Protein AF-A0A7C4N4G0-F1 (afdb_monomer)

Foldseek 3Di:
DFKDFQQVQFPLPCQLCVPDPQNQWDQDPVSGIDGDCRVSDPQPCRSQVPRPRNGMDGDDPVNVVVVVVVVVVVVVVVVVVVVPPD

Solvent-accessible surface area (backbone atoms only — not comparable to full-atom values): 5074 Å² total; per-residue (Å²): 106,52,76,50,63,44,68,89,48,43,84,41,82,54,57,43,39,77,62,35,95,57,63,25,43,43,66,50,98,82,42,33,63,44,80,76,35,71,88,54,58,80,69,78,50,55,41,34,79,60,34,92,60,66,21,40,51,68,43,44,59,66,56,56,49,50,52,53,51,49,56,50,53,54,50,50,54,55,53,56,59,64,72,69,75,122

pLDDT: mean 89.29, std 12.55, range [55.34, 98.5]

Structure (mmCIF, N/CA/C/O backbone):
data_AF-A0A7C4N4G0-F1
#
_entry.id   AF-A0A7C4N4G0-F1
#
loop_
_atom_site.group_PDB
_atom_site.id
_atom_site.type_symbol
_atom_site.label_atom_id
_atom_site.label_alt_id
_atom_site.label_comp_id
_atom_site.label_asym_id
_atom_site.label_entity_id
_atom_site.label_seq_id
_atom_site.pdbx_PDB_ins_code
_atom_site.Cartn_x
_atom_site.Cartn_y
_atom_site.Cartn_z
_atom_site.occupancy
_atom_site.B_iso_or_equiv
_atom_site.auth_seq_id
_atom_site.auth_comp_id
_atom_site.auth_asym_id
_atom_site.auth_atom_id
_atom_site.pdbx_PDB_model_num
ATOM 1 N N . MET A 1 1 ? -14.396 1.055 4.372 1.00 85.81 1 MET A N 1
ATOM 2 C CA . MET A 1 1 ? -12.927 0.812 4.300 1.00 85.81 1 MET A CA 1
ATOM 3 C C . MET A 1 1 ? -12.327 1.507 3.077 1.00 85.81 1 MET A C 1
ATOM 5 O O . MET A 1 1 ? -12.991 1.535 2.049 1.00 85.81 1 MET A O 1
ATOM 9 N N . SER A 1 2 ? -11.120 2.071 3.167 1.00 93.44 2 SER A N 1
ATOM 10 C CA . SER A 1 2 ? -10.374 2.603 2.008 1.00 93.44 2 SER A CA 1
ATOM 11 C C . SER A 1 2 ? -8.868 2.372 2.151 1.00 93.44 2 SER A C 1
ATOM 13 O O . SER A 1 2 ? -8.370 2.209 3.262 1.00 93.44 2 SER A O 1
ATOM 15 N N . ILE A 1 3 ? -8.159 2.327 1.024 1.00 96.88 3 ILE A N 1
ATOM 16 C CA . ILE A 1 3 ? -6.697 2.249 0.944 1.00 96.88 3 ILE A CA 1
ATOM 17 C C . ILE A 1 3 ? -6.221 3.233 -0.123 1.00 96.88 3 ILE A C 1
ATOM 19 O O . ILE A 1 3 ? -6.760 3.251 -1.229 1.00 96.88 3 ILE A O 1
ATOM 23 N N . GLU A 1 4 ? -5.229 4.051 0.212 1.00 97.69 4 GLU A N 1
ATOM 24 C CA . GLU A 1 4 ? -4.699 5.103 -0.656 1.00 97.69 4 GLU A CA 1
ATOM 25 C C . GLU A 1 4 ? -3.167 5.083 -0.639 1.00 97.69 4 GLU A C 1
ATOM 27 O O . GLU A 1 4 ? -2.552 4.774 0.382 1.00 97.69 4 GLU A O 1
ATOM 32 N N . VAL A 1 5 ? -2.546 5.404 -1.780 1.00 98.19 5 VAL A N 1
ATOM 33 C CA . VAL A 1 5 ? -1.085 5.492 -1.915 1.00 98.19 5 VAL A CA 1
ATOM 34 C C . VAL A 1 5 ? -0.687 6.911 -2.310 1.00 98.19 5 VAL A C 1
ATOM 36 O O . VAL A 1 5 ? -1.055 7.403 -3.378 1.00 98.19 5 VAL A O 1
ATOM 39 N N . ASN A 1 6 ? 0.134 7.554 -1.485 1.00 98.12 6 ASN A N 1
ATOM 40 C CA . ASN A 1 6 ? 0.783 8.814 -1.810 1.00 98.12 6 ASN A CA 1
ATOM 41 C C . ASN A 1 6 ? 1.995 8.557 -2.723 1.00 98.12 6 ASN A C 1
ATOM 43 O O . ASN A 1 6 ? 3.083 8.173 -2.278 1.00 98.12 6 ASN A O 1
ATOM 47 N N . ARG A 1 7 ? 1.821 8.807 -4.025 1.00 97.00 7 ARG A N 1
ATOM 48 C CA . ARG A 1 7 ? 2.869 8.576 -5.037 1.00 97.00 7 ARG A CA 1
ATOM 49 C C . ARG A 1 7 ? 4.111 9.458 -4.852 1.00 97.00 7 ARG A C 1
ATOM 51 O O . ARG A 1 7 ? 5.190 9.053 -5.275 1.00 97.00 7 ARG A O 1
ATOM 58 N N . GLY A 1 8 ? 3.991 10.621 -4.207 1.00 97.56 8 GLY A N 1
ATOM 59 C CA . GLY A 1 8 ? 5.133 11.495 -3.914 1.00 97.56 8 GLY A CA 1
ATOM 60 C C . GLY A 1 8 ? 6.086 10.901 -2.874 1.00 97.56 8 GLY A C 1
ATOM 61 O O . GLY A 1 8 ? 7.299 11.118 -2.936 1.00 97.56 8 GLY A O 1
ATOM 62 N N . PHE A 1 9 ? 5.551 10.119 -1.934 1.00 98.12 9 PHE A N 1
ATOM 63 C CA . PHE A 1 9 ? 6.341 9.490 -0.874 1.00 98.12 9 PHE A CA 1
ATOM 64 C C . PHE A 1 9 ? 6.809 8.090 -1.264 1.00 98.12 9 PHE A C 1
ATOM 66 O O . PHE A 1 9 ? 7.915 7.696 -0.906 1.00 98.12 9 PHE A O 1
ATOM 73 N N . CYS A 1 10 ? 6.029 7.366 -2.070 1.00 98.50 10 CYS A N 1
ATOM 74 C CA . CYS A 1 10 ? 6.379 6.024 -2.519 1.00 98.50 10 CYS A CA 1
ATOM 75 C C . CYS A 1 10 ? 7.737 5.997 -3.245 1.00 98.50 10 CYS A C 1
ATOM 77 O O . CYS A 1 10 ? 7.916 6.660 -4.268 1.00 98.50 10 CYS A O 1
ATOM 79 N N . LYS A 1 11 ? 8.689 5.193 -2.758 1.00 97.75 11 LYS A N 1
ATOM 80 C CA . LYS A 1 11 ? 10.000 4.984 -3.403 1.00 97.75 11 LYS A CA 1
ATOM 81 C C . LYS A 1 11 ? 10.085 3.733 -4.275 1.00 97.75 11 LYS A C 1
ATOM 83 O O . LYS A 1 11 ? 11.119 3.515 -4.884 1.00 97.75 11 LYS A O 1
ATOM 88 N N . GLY A 1 12 ? 9.009 2.949 -4.362 1.00 97.94 12 GLY A N 1
ATOM 89 C CA . GLY A 1 12 ? 8.944 1.779 -5.244 1.00 97.94 12 GLY A CA 1
ATOM 90 C C . GLY A 1 12 ? 9.566 0.497 -4.698 1.00 97.94 12 GLY A C 1
ATOM 91 O O . GLY A 1 12 ? 9.808 -0.442 -5.440 1.00 97.94 12 GLY A O 1
ATOM 92 N N . CYS A 1 13 ? 9.785 0.404 -3.384 1.00 97.88 13 CYS A N 1
ATOM 93 C CA . CYS A 1 13 ? 10.457 -0.744 -2.764 1.00 97.88 13 CYS A CA 1
ATOM 94 C C . CYS A 1 13 ? 9.704 -2.089 -2.854 1.00 97.88 13 CYS A C 1
ATOM 96 O O . CYS A 1 13 ? 10.248 -3.113 -2.454 1.00 97.88 13 CYS A O 1
ATOM 98 N N . GLY A 1 14 ? 8.439 -2.108 -3.290 1.00 97.81 14 GLY A N 1
ATOM 99 C CA . GLY A 1 14 ? 7.656 -3.338 -3.484 1.00 97.81 14 GLY A CA 1
ATOM 100 C C . GLY A 1 14 ? 7.249 -4.104 -2.213 1.00 97.81 14 GLY A C 1
ATOM 101 O O . GLY A 1 14 ? 6.477 -5.055 -2.304 1.00 97.81 14 GLY A O 1
ATOM 102 N N . ILE A 1 15 ? 7.679 -3.686 -1.016 1.00 98.38 15 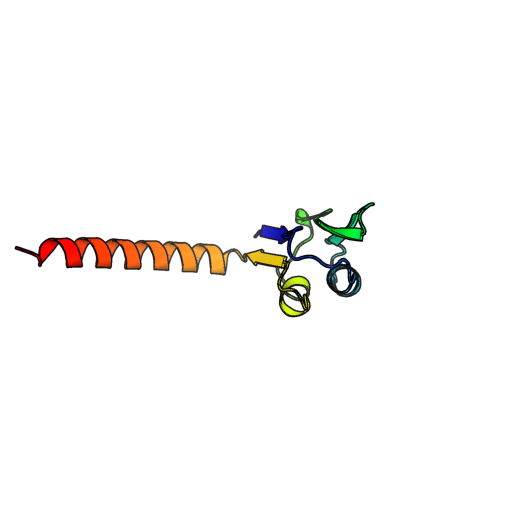ILE A N 1
ATOM 103 C CA . ILE A 1 15 ? 7.374 -4.375 0.258 1.00 98.38 15 ILE A CA 1
ATOM 104 C C . ILE A 1 15 ? 5.861 -4.533 0.463 1.00 98.38 15 ILE A C 1
ATOM 106 O O . ILE A 1 15 ? 5.381 -5.597 0.850 1.00 98.38 15 ILE A O 1
ATOM 110 N N . CYS A 1 16 ? 5.095 -3.481 0.175 1.00 98.38 16 CYS A N 1
ATOM 111 C CA . CYS A 1 16 ? 3.644 -3.496 0.330 1.00 98.38 16 CYS A CA 1
ATOM 112 C C . CYS A 1 16 ? 2.947 -4.517 -0.589 1.00 98.38 16 CYS A C 1
ATOM 114 O O . CYS A 1 16 ? 1.962 -5.121 -0.170 1.00 98.38 16 CYS A O 1
ATOM 116 N N . VAL A 1 17 ? 3.487 -4.753 -1.789 1.00 98.38 17 VAL A N 1
ATOM 117 C CA . VAL A 1 17 ? 3.007 -5.764 -2.743 1.00 98.38 17 VAL A CA 1
ATOM 118 C C . VAL A 1 17 ? 3.328 -7.162 -2.216 1.00 98.38 17 VAL A C 1
ATOM 120 O O . VAL A 1 17 ? 2.433 -7.993 -2.092 1.00 98.38 17 VAL A O 1
ATOM 123 N N . ALA A 1 18 ? 4.580 -7.395 -1.809 1.00 98.25 18 ALA A N 1
ATOM 124 C CA . ALA A 1 18 ? 5.051 -8.698 -1.338 1.00 98.25 18 ALA A CA 1
ATOM 125 C C . ALA A 1 18 ? 4.310 -9.208 -0.089 1.00 98.25 18 ALA A C 1
ATOM 127 O O . ALA A 1 18 ? 4.109 -10.409 0.069 1.00 98.25 18 ALA A O 1
ATOM 128 N N . PHE A 1 19 ? 3.903 -8.301 0.803 1.00 97.69 19 PHE A N 1
ATOM 129 C CA . PHE A 1 19 ? 3.239 -8.649 2.062 1.00 97.69 19 PHE A CA 1
ATOM 130 C C . PHE A 1 19 ? 1.721 -8.477 2.036 1.00 97.69 19 PHE A C 1
ATOM 132 O O . PHE A 1 19 ? 1.087 -8.675 3.071 1.00 97.69 19 PHE A O 1
ATOM 139 N N . CYS A 1 20 ? 1.113 -8.113 0.903 1.00 98.19 20 CYS A N 1
ATOM 140 C CA . CYS A 1 20 ? -0.338 -8.017 0.826 1.00 98.19 20 CYS A CA 1
ATOM 141 C C . CYS A 1 20 ? -0.959 -9.424 0.719 1.00 98.19 20 CYS A C 1
ATOM 143 O O . CYS A 1 20 ? -0.910 -10.024 -0.354 1.00 98.19 20 CYS A O 1
ATOM 145 N N . PRO A 1 21 ? -1.636 -9.950 1.763 1.00 97.69 21 PRO A N 1
ATOM 146 C CA . PRO A 1 21 ? -2.205 -11.303 1.722 1.00 97.69 21 PRO A CA 1
ATOM 147 C C . PRO A 1 21 ? -3.404 -11.427 0.770 1.00 97.69 21 PRO A C 1
ATOM 149 O O . PRO A 1 21 ? -3.920 -12.520 0.552 1.00 97.69 21 PRO A O 1
ATOM 152 N N . LYS A 1 22 ? -3.895 -10.296 0.254 1.00 98.00 22 LYS A N 1
ATOM 153 C CA . LYS A 1 22 ? -5.058 -10.193 -0.629 1.00 98.00 22 LYS A CA 1
ATOM 154 C C . LYS A 1 22 ? -4.701 -9.737 -2.046 1.00 98.00 22 LYS A C 1
ATOM 156 O O . LYS A 1 22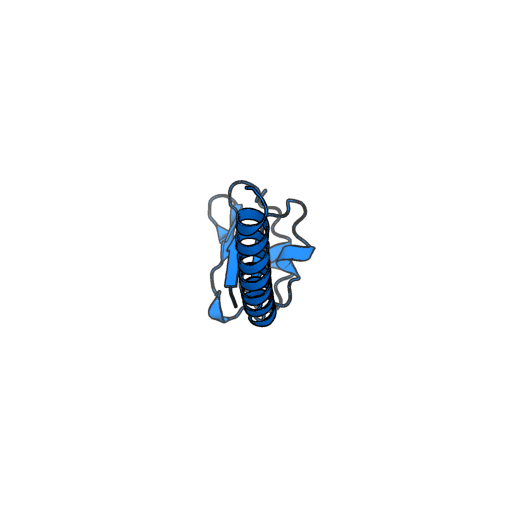 ? -5.611 -9.578 -2.848 1.00 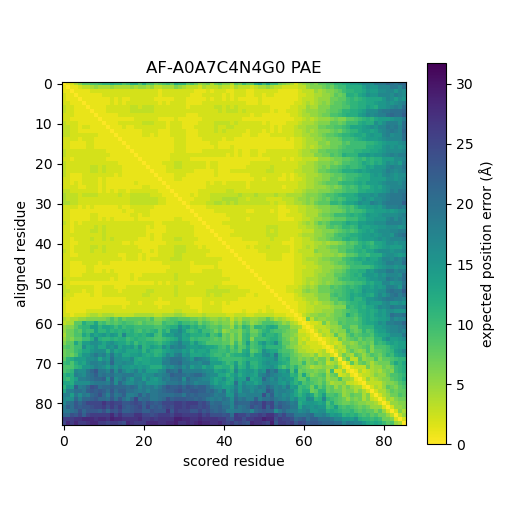98.00 22 LYS A O 1
ATOM 161 N N . GLY A 1 23 ? -3.416 -9.510 -2.345 1.00 97.56 23 GLY A N 1
ATOM 162 C CA . GLY A 1 23 ? -2.973 -9.084 -3.679 1.00 97.56 23 GLY A CA 1
ATOM 163 C C . GLY A 1 23 ? -3.603 -7.766 -4.149 1.00 97.56 23 GLY A C 1
ATOM 164 O O . GLY A 1 23 ? -3.964 -7.631 -5.308 1.00 97.56 23 GLY A O 1
ATOM 165 N N . VAL A 1 24 ? -3.805 -6.808 -3.239 1.00 98.31 24 VAL A N 1
ATOM 166 C CA . VAL A 1 24 ? -4.505 -5.536 -3.522 1.00 98.31 24 VAL A CA 1
ATOM 167 C C . VAL A 1 24 ? -3.621 -4.533 -4.267 1.00 98.31 24 VAL A C 1
ATOM 169 O O . VAL A 1 24 ? -4.131 -3.659 -4.970 1.00 98.31 24 VAL A O 1
ATOM 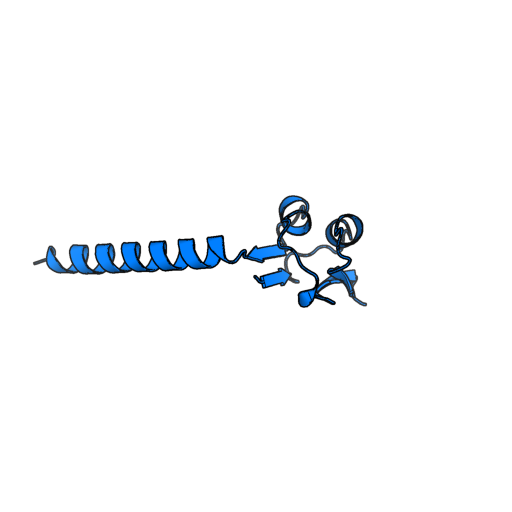172 N N . LEU A 1 25 ? -2.307 -4.626 -4.066 1.00 98.44 25 LEU A N 1
ATOM 173 C CA . LEU A 1 25 ? -1.315 -3.651 -4.508 1.00 98.44 25 LEU A CA 1
ATOM 174 C C . LEU A 1 25 ? -0.429 -4.250 -5.598 1.00 98.44 25 LEU A C 1
ATOM 176 O O . LEU A 1 25 ? -0.042 -5.411 -5.499 1.00 98.44 25 LEU A O 1
ATOM 180 N N . GLU A 1 26 ? -0.038 -3.424 -6.563 1.00 98.31 26 GLU A N 1
ATOM 181 C CA . GLU A 1 26 ? 0.962 -3.735 -7.593 1.00 98.31 26 GLU A CA 1
ATOM 182 C C . GLU A 1 26 ? 1.935 -2.561 -7.758 1.00 98.31 26 GLU A C 1
ATOM 184 O O . GLU A 1 26 ? 1.679 -1.468 -7.250 1.00 98.31 26 GLU A O 1
ATOM 189 N N . LEU A 1 27 ? 3.046 -2.779 -8.466 1.00 98.31 27 LEU A N 1
ATOM 190 C CA . LEU A 1 27 ? 3.883 -1.693 -8.978 1.00 98.31 27 LEU A CA 1
ATOM 191 C C . LEU A 1 27 ? 3.455 -1.361 -10.411 1.00 98.31 27 LEU A C 1
ATOM 193 O O . LEU A 1 27 ? 3.225 -2.265 -11.212 1.00 98.31 27 LEU A O 1
ATOM 197 N N . ASP A 1 28 ? 3.331 -0.075 -10.719 1.00 97.50 28 ASP A N 1
ATOM 198 C CA . ASP A 1 28 ? 3.083 0.405 -12.077 1.00 97.50 28 ASP A CA 1
ATOM 199 C C . ASP A 1 28 ? 4.372 0.495 -12.919 1.00 97.50 28 ASP A C 1
ATOM 201 O O . ASP A 1 28 ? 5.453 0.071 -12.505 1.00 97.50 28 ASP A O 1
ATOM 205 N N . ASP A 1 29 ? 4.250 1.051 -14.123 1.00 97.12 29 ASP A N 1
ATOM 206 C CA . ASP A 1 29 ? 5.341 1.269 -15.077 1.00 97.12 29 ASP A CA 1
ATOM 207 C C . ASP A 1 29 ? 6.415 2.254 -14.586 1.00 97.12 29 ASP A C 1
ATOM 209 O O . ASP A 1 29 ? 7.529 2.266 -15.108 1.00 97.12 29 ASP A O 1
ATOM 213 N N . GLN A 1 30 ? 6.107 3.054 -13.565 1.00 96.56 30 GLN A N 1
ATOM 214 C CA . GLN A 1 30 ? 7.032 3.977 -12.907 1.00 96.56 30 GLN A CA 1
ATOM 215 C C . GLN A 1 30 ? 7.576 3.406 -11.590 1.00 96.56 30 GLN A C 1
ATOM 217 O O . GLN A 1 30 ? 8.083 4.159 -10.751 1.00 96.56 30 GLN A O 1
ATOM 222 N N . GLU A 1 31 ? 7.425 2.093 -11.387 1.00 96.19 31 GLU A N 1
ATOM 223 C CA . GLU A 1 31 ? 7.786 1.373 -10.167 1.00 96.19 31 GLU A CA 1
ATOM 224 C C . GLU A 1 31 ? 7.109 1.956 -8.915 1.00 96.19 31 GLU A C 1
ATOM 226 O O . GLU A 1 31 ? 7.622 1.839 -7.804 1.00 96.19 31 GLU A O 1
ATOM 231 N N . LYS A 1 32 ? 5.946 2.609 -9.046 1.00 98.19 32 LYS A N 1
ATOM 232 C CA . LYS A 1 32 ? 5.185 3.124 -7.901 1.00 98.19 32 LYS A CA 1
ATOM 233 C C . LYS A 1 32 ? 4.097 2.149 -7.503 1.00 98.19 32 LYS A C 1
ATOM 235 O O . LYS A 1 32 ? 3.430 1.553 -8.341 1.00 98.19 32 LYS A O 1
ATOM 240 N N . ALA A 1 33 ? 3.890 2.028 -6.195 1.00 98.44 33 ALA A N 1
ATOM 241 C CA . ALA A 1 33 ? 2.780 1.252 -5.672 1.00 98.44 33 ALA A CA 1
ATOM 242 C C . ALA A 1 33 ? 1.443 1.878 -6.098 1.00 98.44 33 ALA A C 1
ATOM 244 O O . ALA A 1 33 ? 1.237 3.087 -5.960 1.00 98.44 33 ALA A O 1
ATOM 245 N N . VAL A 1 34 ? 0.532 1.040 -6.584 1.00 98.31 34 VAL A N 1
ATOM 246 C CA . VAL A 1 34 ? -0.831 1.399 -6.979 1.00 98.31 34 VAL A CA 1
ATOM 247 C C . VAL A 1 34 ? -1.824 0.387 -6.421 1.00 98.31 34 VAL A C 1
ATOM 249 O O . VAL A 1 34 ? -1.519 -0.796 -6.275 1.00 98.31 34 VAL A O 1
ATOM 252 N N . VAL A 1 35 ? -3.029 0.856 -6.106 1.00 98.00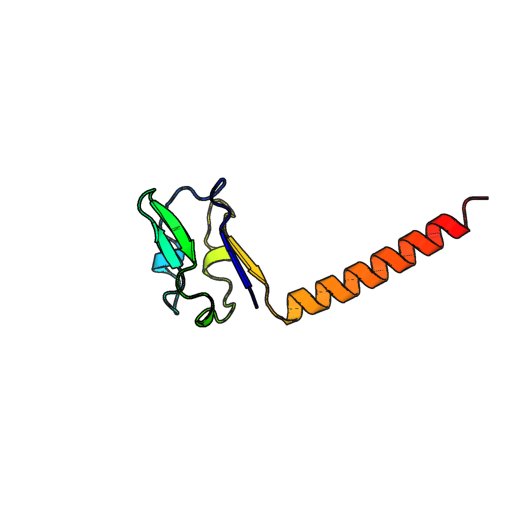 35 VAL A N 1
ATOM 253 C CA . VAL A 1 35 ? -4.136 0.010 -5.644 1.00 98.00 35 VAL A CA 1
ATOM 254 C C . VAL A 1 35 ? -4.880 -0.528 -6.865 1.00 98.00 35 VAL A C 1
ATOM 256 O O . VAL A 1 35 ? -5.457 0.254 -7.619 1.00 98.00 35 VAL A O 1
ATOM 259 N N . LYS A 1 36 ? -4.868 -1.848 -7.068 1.00 97.81 36 LYS A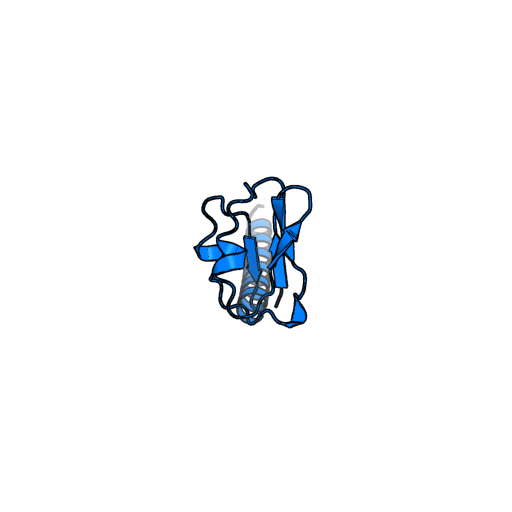 N 1
ATOM 260 C CA . LYS A 1 36 ? -5.519 -2.510 -8.213 1.00 97.81 36 LYS A CA 1
ATOM 261 C C . LYS A 1 36 ? -6.852 -3.148 -7.866 1.00 97.81 36 LYS A C 1
ATOM 263 O O . LYS A 1 36 ? -7.789 -3.034 -8.647 1.00 97.81 36 LYS A O 1
ATOM 268 N N . HIS A 1 37 ? -6.932 -3.762 -6.688 1.00 96.56 37 HIS A N 1
ATOM 269 C CA . HIS A 1 37 ? -8.113 -4.497 -6.229 1.00 96.56 37 HIS A CA 1
ATOM 270 C C . HIS A 1 37 ? -8.579 -3.995 -4.856 1.00 96.56 37 HIS A C 1
ATOM 272 O O . HIS A 1 37 ? -8.481 -4.729 -3.866 1.00 96.56 37 HIS A O 1
ATOM 278 N N . PRO A 1 38 ? -9.015 -2.724 -4.737 1.00 95.94 38 PRO A N 1
ATOM 279 C CA . PRO A 1 38 ? -9.423 -2.145 -3.454 1.00 95.94 38 PRO A CA 1
ATOM 280 C C . PRO A 1 38 ? -10.531 -2.949 -2.756 1.00 95.94 38 PRO A C 1
ATOM 282 O O . PRO A 1 38 ? -10.551 -3.019 -1.529 1.00 95.94 38 PRO A O 1
ATOM 285 N N . GLU A 1 39 ? -11.411 -3.595 -3.519 1.00 95.69 39 GLU A N 1
ATOM 286 C CA . GLU A 1 39 ? -12.498 -4.456 -3.047 1.00 95.69 39 GLU A CA 1
ATOM 287 C C . GLU A 1 39 ? -12.017 -5.688 -2.268 1.00 95.69 39 GLU A C 1
ATOM 289 O O . GLU A 1 39 ? -12.731 -6.188 -1.401 1.00 95.69 39 GLU A O 1
ATOM 294 N N . ASN A 1 40 ? -10.789 -6.147 -2.525 1.00 96.69 40 ASN A N 1
ATOM 295 C CA . ASN A 1 40 ? -10.193 -7.293 -1.837 1.00 96.69 40 ASN A CA 1
ATOM 296 C C . ASN A 1 40 ? -9.493 -6.895 -0.529 1.00 96.69 40 ASN A C 1
ATOM 298 O O . ASN A 1 40 ? -9.073 -7.764 0.244 1.00 96.69 40 ASN A O 1
ATOM 302 N N . CYS A 1 41 ? -9.345 -5.593 -0.262 1.00 96.81 41 CYS A N 1
ATOM 303 C CA . CYS A 1 41 ? -8.692 -5.097 0.939 1.00 96.81 41 CYS A CA 1
ATOM 304 C C . CYS A 1 41 ? -9.529 -5.405 2.184 1.00 96.81 41 CYS A C 1
ATOM 306 O O . CYS A 1 41 ? -10.645 -4.924 2.346 1.00 96.81 41 CYS A O 1
ATOM 308 N N . ASN A 1 42 ? -8.948 -6.164 3.112 1.00 95.88 42 ASN A N 1
ATOM 309 C CA . ASN A 1 42 ? -9.552 -6.488 4.406 1.00 95.88 42 ASN A CA 1
ATOM 310 C C . ASN A 1 42 ? -9.070 -5.571 5.544 1.00 95.88 42 ASN A C 1
ATOM 312 O O . ASN A 1 42 ? -9.173 -5.945 6.708 1.00 95.88 42 ASN A O 1
ATOM 316 N N . ALA A 1 43 ? -8.475 -4.424 5.206 1.00 96.44 43 ALA A N 1
ATOM 317 C CA . ALA A 1 43 ? -7.929 -3.450 6.149 1.00 96.44 43 ALA A CA 1
ATOM 318 C C . ALA A 1 43 ? -6.956 -4.036 7.201 1.00 96.44 43 ALA A C 1
ATOM 320 O O . ALA A 1 43 ? -6.912 -3.571 8.334 1.00 96.44 43 ALA A O 1
ATOM 321 N N . CYS A 1 44 ? -6.133 -5.029 6.835 1.00 96.38 44 CYS A N 1
ATOM 322 C CA . CYS A 1 44 ? -5.162 -5.648 7.756 1.00 96.38 44 CYS A CA 1
ATOM 323 C C . CYS A 1 44 ? -3.953 -4.768 8.136 1.00 96.38 44 CYS A C 1
ATOM 325 O O . CYS A 1 44 ? -3.111 -5.207 8.914 1.00 96.38 44 CYS A O 1
ATOM 327 N N . MET A 1 45 ? -3.825 -3.569 7.554 1.00 96.19 45 MET A N 1
ATOM 328 C CA . MET A 1 45 ? -2.782 -2.564 7.840 1.00 96.19 45 MET A CA 1
ATOM 329 C C . MET A 1 45 ? -1.323 -2.974 7.560 1.00 96.19 45 MET A C 1
ATOM 331 O O . MET A 1 45 ? -0.421 -2.158 7.720 1.00 96.19 45 MET A O 1
ATOM 335 N N . LEU A 1 46 ? -1.050 -4.190 7.073 1.00 97.81 46 LEU A N 1
ATOM 336 C CA . LEU A 1 46 ? 0.324 -4.648 6.814 1.00 97.81 46 LEU A CA 1
ATOM 337 C C . LEU A 1 46 ? 1.085 -3.761 5.820 1.00 97.81 46 LEU A C 1
ATOM 339 O O . LEU A 1 46 ? 2.272 -3.519 6.008 1.00 97.81 46 LEU A O 1
ATOM 343 N N . CYS A 1 47 ? 0.421 -3.279 4.769 1.00 98.00 47 CYS A N 1
ATOM 344 C CA . CYS A 1 47 ? 1.049 -2.413 3.769 1.00 98.00 47 CYS A CA 1
ATOM 345 C C . CYS A 1 47 ? 1.419 -1.031 4.329 1.00 98.00 47 CYS A C 1
ATOM 347 O O . CYS A 1 47 ? 2.491 -0.527 4.011 1.00 98.00 47 CYS A O 1
ATOM 349 N N . GLU A 1 48 ? 0.575 -0.461 5.187 1.00 97.88 48 G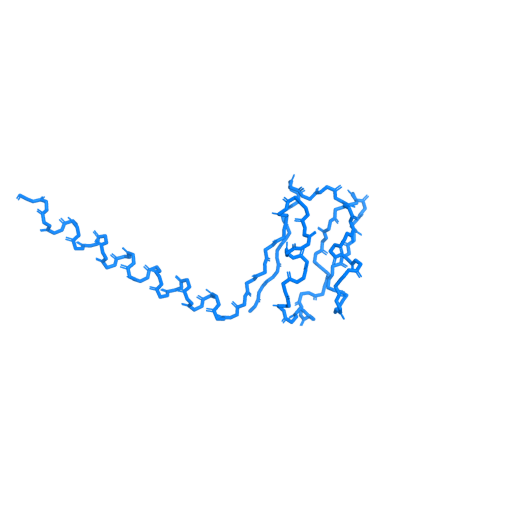LU A N 1
ATOM 350 C CA . GLU A 1 48 ? 0.811 0.812 5.872 1.00 97.88 48 GLU A CA 1
ATOM 351 C C . GLU A 1 48 ? 1.939 0.684 6.901 1.00 97.88 48 GLU A C 1
ATOM 353 O O . GLU A 1 48 ? 2.945 1.381 6.804 1.00 97.88 48 GLU A O 1
ATOM 358 N N . LEU A 1 49 ? 1.844 -0.295 7.807 1.00 97.50 49 LEU A N 1
ATOM 359 C CA . LEU A 1 49 ? 2.827 -0.514 8.876 1.00 97.50 49 LEU A CA 1
ATOM 360 C C . LEU A 1 49 ? 4.223 -0.894 8.366 1.00 97.50 49 LEU A C 1
ATOM 362 O O . LEU A 1 49 ? 5.210 -0.744 9.083 1.00 97.50 49 LEU A O 1
ATOM 366 N N . ARG A 1 50 ? 4.316 -1.445 7.152 1.00 97.56 50 ARG A N 1
ATOM 367 C CA . ARG A 1 50 ? 5.585 -1.869 6.544 1.00 97.56 50 ARG A CA 1
ATOM 368 C C . ARG A 1 50 ? 6.127 -0.885 5.526 1.00 97.56 50 ARG A C 1
ATOM 370 O O . ARG A 1 50 ? 7.215 -1.129 5.011 1.00 97.56 50 ARG A O 1
ATOM 377 N N . CYS A 1 51 ? 5.400 0.179 5.198 1.00 98.25 51 CYS A N 1
ATOM 378 C CA . CYS A 1 51 ? 5.906 1.166 4.263 1.00 98.25 51 CYS A CA 1
ATOM 379 C C . CYS A 1 51 ? 7.007 1.995 4.949 1.00 98.25 51 CYS A C 1
ATOM 381 O O . CYS A 1 51 ? 6.691 2.760 5.859 1.00 98.25 51 CYS A O 1
ATOM 383 N N . PRO A 1 52 ? 8.282 1.889 4.527 1.00 97.69 52 PRO A N 1
ATOM 384 C CA . PRO A 1 52 ? 9.369 2.634 5.167 1.00 97.69 52 PRO A CA 1
ATOM 385 C C . PRO A 1 52 ? 9.245 4.149 4.953 1.00 97.69 52 PRO A C 1
ATOM 387 O O . PRO A 1 52 ? 9.751 4.926 5.755 1.00 97.69 52 PRO A O 1
ATOM 390 N N . ASP A 1 53 ? 8.544 4.559 3.894 1.00 98.00 53 ASP A N 1
ATOM 391 C CA . ASP A 1 53 ? 8.333 5.958 3.517 1.00 98.00 53 ASP A CA 1
ATOM 392 C C . ASP A 1 53 ? 6.948 6.492 3.913 1.00 98.00 53 ASP A C 1
ATOM 394 O O . ASP A 1 53 ? 6.592 7.604 3.526 1.00 98.00 53 ASP A O 1
ATOM 398 N N . ILE A 1 54 ? 6.142 5.701 4.640 1.00 97.62 54 ILE A N 1
ATOM 399 C CA . ILE A 1 54 ? 4.801 6.099 5.113 1.00 97.62 54 ILE A CA 1
ATOM 400 C C . ILE A 1 54 ? 3.924 6.596 3.943 1.00 97.62 54 ILE A C 1
ATOM 402 O O . ILE A 1 54 ? 3.229 7.607 3.999 1.00 97.62 54 ILE A O 1
ATOM 406 N N . ALA A 1 55 ? 4.005 5.892 2.815 1.00 98.50 55 ALA A N 1
ATOM 407 C CA . ALA A 1 55 ? 3.344 6.278 1.574 1.00 98.50 55 ALA A CA 1
ATOM 408 C C . ALA A 1 55 ? 1.934 5.687 1.421 1.00 98.50 55 ALA A C 1
ATOM 410 O O . ALA A 1 55 ? 1.319 5.893 0.380 1.00 98.50 55 ALA A O 1
ATOM 411 N N . ILE A 1 56 ? 1.437 4.916 2.390 1.00 98.19 56 ILE A N 1
ATOM 412 C CA . ILE A 1 56 ? 0.170 4.177 2.292 1.00 98.19 56 ILE A CA 1
ATOM 413 C C . ILE A 1 56 ? -0.679 4.482 3.519 1.00 98.19 56 ILE A C 1
ATOM 415 O O . ILE A 1 56 ? -0.170 4.407 4.631 1.00 98.19 56 ILE A O 1
ATOM 419 N N . GLU A 1 57 ? -1.961 4.769 3.308 1.00 97.44 57 GLU A N 1
ATOM 420 C CA . GLU A 1 57 ? -2.952 4.962 4.370 1.00 97.44 57 GLU A CA 1
ATOM 421 C C . GLU A 1 57 ? -4.101 3.960 4.188 1.00 97.44 57 GLU A C 1
ATOM 423 O O . GLU A 1 57 ? -4.656 3.833 3.091 1.00 97.44 57 GLU A O 1
ATOM 428 N N . VAL A 1 58 ? -4.476 3.253 5.258 1.00 96.56 58 VAL A N 1
ATOM 429 C CA . VAL A 1 58 ? -5.619 2.335 5.302 1.00 96.56 58 VAL A CA 1
ATOM 430 C C . VAL A 1 58 ? -6.625 2.830 6.339 1.00 96.56 58 VAL A C 1
ATOM 432 O O . VAL A 1 58 ? -6.328 2.935 7.523 1.00 96.56 58 VAL A O 1
ATOM 435 N N . LYS A 1 59 ? -7.866 3.080 5.912 1.00 93.31 59 LYS A N 1
ATOM 436 C CA . LYS A 1 59 ? -8.965 3.483 6.800 1.00 93.31 59 LYS A CA 1
ATOM 437 C C . LYS A 1 59 ? -9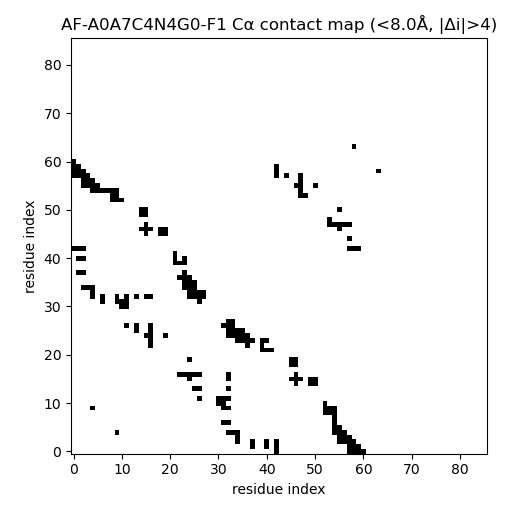.952 2.340 6.984 1.00 93.31 59 LYS A C 1
ATOM 439 O O . LYS A 1 59 ? -10.652 1.957 6.039 1.00 93.31 59 LYS A O 1
ATOM 444 N N . SER A 1 60 ? -10.056 1.822 8.206 1.00 88.75 60 SER A N 1
ATOM 445 C CA . SER A 1 60 ? -11.130 0.908 8.604 1.00 88.75 60 SER A CA 1
ATOM 446 C C . SER A 1 60 ? -12.457 1.657 8.794 1.00 88.75 60 SER A C 1
ATOM 448 O O . SER A 1 60 ? -12.496 2.887 8.880 1.00 88.75 60 SER A O 1
ATOM 450 N N . GLU A 1 61 ? -13.574 0.928 8.834 1.00 81.88 61 GLU A N 1
ATOM 451 C CA . GLU A 1 61 ? -14.879 1.543 9.123 1.00 81.88 61 GLU A CA 1
ATOM 452 C C . GLU A 1 61 ? -14.909 2.158 10.532 1.00 81.88 61 GLU A C 1
ATOM 454 O O . GLU A 1 61 ? -15.373 3.278 10.727 1.00 81.88 61 GLU A O 1
ATOM 459 N N . GLU A 1 62 ? -14.293 1.470 11.491 1.00 78.75 62 GLU A N 1
ATOM 460 C CA . GLU A 1 62 ? -14.191 1.888 12.887 1.00 78.75 62 GLU A CA 1
ATOM 461 C C . GLU A 1 62 ? -13.388 3.190 13.046 1.00 78.75 62 GLU A C 1
ATOM 463 O O . GLU A 1 62 ? -13.814 4.108 13.747 1.00 78.75 62 GLU A O 1
ATOM 468 N N . GLN A 1 63 ? -12.281 3.338 12.308 1.00 77.12 63 GLN A N 1
ATOM 469 C CA . GLN A 1 63 ? -11.496 4.579 12.278 1.00 77.12 63 GLN A CA 1
ATOM 470 C C . GLN A 1 63 ? -12.278 5.742 11.648 1.00 77.12 63 GLN A C 1
ATOM 472 O O . GLN A 1 63 ? -12.173 6.881 12.106 1.00 77.12 63 GLN A O 1
ATOM 477 N N . ARG A 1 64 ? -13.105 5.476 10.626 1.00 74.06 64 ARG A N 1
ATOM 478 C CA . ARG A 1 64 ? -13.979 6.499 10.017 1.00 74.06 64 ARG A CA 1
ATOM 479 C C . ARG A 1 64 ? -15.078 6.956 10.975 1.00 74.06 64 ARG A C 1
ATOM 481 O O . ARG A 1 64 ? -15.484 8.117 10.936 1.00 74.06 64 ARG A O 1
ATOM 488 N N . GLU A 1 65 ? -15.586 6.070 11.824 1.00 75.50 65 GLU A N 1
ATOM 489 C CA . GLU A 1 65 ? -16.525 6.441 12.883 1.00 75.50 65 GLU A CA 1
ATOM 490 C C . GLU A 1 65 ? -15.855 7.216 14.013 1.00 75.50 65 GLU A C 1
ATOM 492 O O . GLU A 1 65 ? -16.378 8.258 14.404 1.00 75.50 65 GLU A O 1
ATOM 497 N N . ALA A 1 66 ? -14.697 6.761 14.494 1.00 73.12 66 ALA A N 1
ATOM 498 C CA . ALA A 1 66 ? -13.926 7.465 15.515 1.00 73.12 66 ALA A CA 1
ATOM 499 C C . ALA A 1 66 ? -13.590 8.895 15.066 1.00 73.12 66 ALA A C 1
ATOM 501 O O . ALA A 1 66 ? -13.900 9.842 15.781 1.00 73.12 66 ALA A O 1
ATOM 502 N N . GLY A 1 67 ? -13.099 9.076 13.834 1.00 71.88 67 GLY A N 1
ATOM 503 C CA . GLY A 1 67 ? -12.836 10.407 13.277 1.00 71.88 67 GLY A CA 1
ATOM 504 C C . GLY A 1 67 ? -14.088 11.293 13.181 1.00 71.88 67 GLY A C 1
ATOM 505 O O . GLY A 1 67 ? -14.013 12.494 13.422 1.00 71.88 67 GLY A O 1
ATOM 506 N N . ARG A 1 68 ? -15.272 10.727 12.893 1.00 72.31 68 ARG A N 1
ATOM 507 C CA . ARG A 1 68 ? -16.543 11.483 12.923 1.00 72.31 68 ARG A CA 1
ATOM 508 C C . ARG A 1 68 ? -16.937 11.922 14.334 1.00 72.31 68 ARG A C 1
ATOM 510 O O . ARG A 1 68 ? -17.448 13.031 14.485 1.00 72.31 68 ARG A O 1
ATOM 517 N N . ARG A 1 69 ? -16.714 11.078 15.344 1.00 75.06 69 ARG A N 1
ATOM 518 C CA . ARG A 1 69 ? -16.962 11.420 16.754 1.00 75.06 69 ARG A CA 1
ATOM 519 C C . ARG A 1 69 ? -16.003 12.523 17.206 1.00 75.06 69 ARG A C 1
ATOM 521 O O . ARG A 1 69 ? -16.484 13.557 17.656 1.00 75.06 69 ARG A O 1
ATOM 528 N N . GLN A 1 70 ? -14.707 12.373 16.921 1.00 73.94 70 GLN A N 1
ATOM 529 C CA . GLN A 1 70 ? -13.680 13.377 17.217 1.00 73.94 70 GLN A CA 1
ATOM 530 C C . GLN A 1 70 ? -14.019 14.736 16.591 1.00 73.94 70 GLN A C 1
ATOM 532 O O . GLN A 1 70 ? -14.129 15.728 17.296 1.00 73.94 70 GLN A O 1
ATOM 537 N N . ASN A 1 71 ? -14.340 14.770 15.291 1.00 73.31 71 ASN A N 1
ATOM 538 C CA . ASN A 1 71 ? -14.729 16.007 14.603 1.00 73.31 71 ASN A CA 1
ATOM 539 C C . ASN A 1 71 ? -15.979 16.670 15.211 1.00 73.31 71 ASN A C 1
ATOM 541 O O . ASN A 1 71 ? -16.166 17.881 15.087 1.00 73.31 71 ASN A O 1
ATOM 545 N N . THR A 1 72 ? -16.879 15.881 15.804 1.00 74.94 72 THR A N 1
ATOM 546 C CA . THR A 1 72 ? -18.079 16.398 16.475 1.00 74.94 72 THR A CA 1
ATOM 547 C C . THR A 1 72 ? -17.707 17.029 17.815 1.00 74.94 72 THR A C 1
ATOM 549 O O . THR A 1 72 ? -18.143 18.142 18.096 1.00 74.94 72 THR A O 1
ATOM 552 N N . GLU A 1 73 ? -16.865 16.361 18.602 1.00 76.94 73 GLU A N 1
ATOM 553 C CA . GLU A 1 73 ? -16.337 16.857 19.879 1.00 76.94 73 GLU A CA 1
ATOM 554 C C . GLU A 1 73 ? -15.478 18.117 19.687 1.00 76.94 73 GLU A C 1
ATOM 556 O O . GLU A 1 73 ? -15.708 19.120 20.362 1.00 76.94 73 GLU A O 1
ATOM 561 N N . ASP A 1 74 ? -14.570 18.112 18.708 1.00 76.56 74 ASP A N 1
ATOM 562 C CA . ASP A 1 74 ? -13.719 19.253 18.355 1.00 76.56 74 ASP A CA 1
ATOM 563 C C . ASP A 1 74 ? -14.564 20.466 17.943 1.00 76.56 74 ASP A C 1
ATOM 565 O O . ASP A 1 74 ? -14.322 21.588 18.395 1.00 76.56 74 ASP A O 1
ATOM 569 N N . ARG A 1 75 ? -15.620 20.246 17.140 1.00 73.12 75 ARG A N 1
ATOM 570 C CA . ARG A 1 75 ? -16.573 21.305 16.771 1.00 73.12 75 ARG A CA 1
ATOM 571 C C . ARG A 1 75 ? -17.310 21.860 17.981 1.00 73.12 75 ARG A C 1
ATOM 573 O O . ARG A 1 75 ? -17.432 23.077 18.064 1.00 73.12 75 ARG A O 1
ATOM 580 N N . ILE A 1 76 ? -17.788 21.009 18.894 1.00 75.62 76 ILE A N 1
ATOM 581 C CA . ILE A 1 76 ? -18.480 21.441 20.121 1.00 75.62 76 ILE A CA 1
ATOM 582 C C . ILE A 1 76 ? -17.550 22.331 20.953 1.00 75.62 76 ILE A C 1
ATOM 584 O O . ILE A 1 76 ? -17.924 23.464 21.266 1.00 75.62 76 ILE A O 1
ATOM 588 N N . GLN A 1 77 ? -16.319 21.879 21.203 1.00 69.94 77 GLN A N 1
ATOM 589 C CA . GLN A 1 77 ? -15.322 22.627 21.972 1.00 69.94 77 GLN A CA 1
ATOM 590 C C . GLN A 1 77 ? -14.945 23.966 21.319 1.00 69.94 77 GLN A C 1
ATOM 592 O O . GLN A 1 77 ? -14.708 24.957 22.015 1.00 69.94 77 GLN A O 1
ATOM 597 N N . GLU A 1 78 ? -14.892 24.036 19.985 1.00 72.19 78 GLU A N 1
ATOM 598 C CA . GLU A 1 78 ? -14.628 25.292 19.277 1.00 72.19 78 GLU A CA 1
ATOM 599 C C . GLU A 1 78 ? -15.797 26.289 19.403 1.00 72.19 78 GLU A C 1
ATOM 601 O O . GLU A 1 78 ? -15.569 27.494 19.552 1.00 72.19 78 GLU A O 1
ATOM 606 N N . THR A 1 79 ? -17.047 25.811 19.399 1.00 70.94 79 THR A N 1
ATOM 607 C CA . THR A 1 79 ? -18.225 26.652 19.687 1.00 70.94 79 THR A CA 1
ATOM 608 C C . THR A 1 79 ? -18.243 27.171 21.124 1.00 70.94 79 THR A C 1
ATOM 610 O O . THR A 1 79 ? -18.499 28.357 21.323 1.00 70.94 79 THR A O 1
ATOM 613 N N . GLU A 1 80 ? -17.918 26.335 22.114 1.00 72.56 80 GLU A N 1
ATOM 614 C CA . GLU A 1 80 ? -17.895 26.736 23.529 1.00 72.56 80 GLU A CA 1
ATOM 615 C C . GLU A 1 80 ? -16.811 27.790 23.809 1.00 72.56 80 GLU A C 1
ATOM 617 O O . GLU A 1 80 ? -17.066 28.783 24.491 1.00 72.56 80 GLU A O 1
ATOM 622 N N . LYS A 1 81 ? -15.620 27.654 23.207 1.00 67.94 81 LYS A N 1
ATOM 623 C CA . LYS A 1 81 ? -14.541 28.654 23.330 1.00 67.94 81 LYS A CA 1
ATOM 624 C C . LYS A 1 81 ? -14.925 30.025 22.759 1.00 67.94 81 LYS A C 1
ATOM 626 O O . LYS A 1 81 ? -14.545 31.049 23.328 1.00 67.94 81 LYS A O 1
ATOM 631 N N . LYS A 1 82 ? -15.704 30.076 21.671 1.00 62.56 82 LYS A N 1
ATOM 632 C CA . LYS A 1 82 ? -16.186 31.342 21.079 1.00 62.56 82 LYS A CA 1
ATOM 633 C C . LYS A 1 82 ? -17.225 32.056 21.951 1.00 62.56 82 LYS A C 1
ATOM 635 O O . LYS A 1 82 ? -17.359 33.269 21.843 1.00 62.56 82 LYS A O 1
ATOM 640 N N . GLN A 1 83 ? -17.920 31.341 22.835 1.00 60.31 83 GLN A N 1
ATOM 641 C CA . GLN A 1 83 ? -18.974 31.894 23.694 1.00 60.31 83 GLN A CA 1
ATOM 642 C C . GLN A 1 83 ? -18.453 32.593 24.963 1.00 60.31 83 GLN A C 1
ATOM 644 O O . GLN A 1 83 ? -19.188 33.366 25.569 1.00 60.31 83 GLN A O 1
ATOM 649 N N . VAL A 1 84 ? -17.191 32.363 25.347 1.00 58.56 84 VAL A N 1
ATOM 650 C CA . VAL A 1 84 ? -16.572 32.898 26.581 1.00 58.56 84 VAL A CA 1
ATOM 651 C C . VAL A 1 84 ? -15.699 34.142 26.318 1.00 58.56 84 VAL A C 1
ATOM 653 O O . VAL A 1 84 ? -15.199 34.759 27.251 1.00 58.56 84 VAL A O 1
ATOM 656 N N . THR A 1 85 ? -15.527 34.554 25.056 1.00 58.12 85 THR A N 1
ATOM 657 C CA . THR A 1 85 ? -14.656 35.686 24.676 1.00 58.12 85 THR A CA 1
ATOM 658 C C . THR A 1 85 ? -15.457 36.987 24.486 1.00 58.12 85 THR A C 1
ATOM 660 O O . THR A 1 85 ? -15.540 37.499 23.368 1.00 58.12 85 THR A O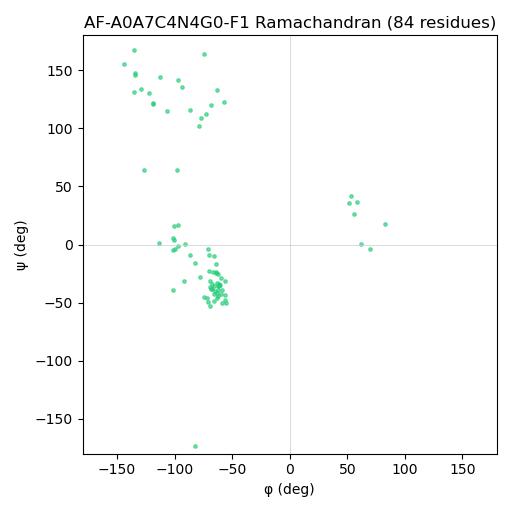 1
ATOM 663 N N . VAL A 1 86 ? -16.072 37.506 25.558 1.00 55.34 86 VAL A N 1
ATOM 664 C CA . VAL A 1 86 ? -16.690 38.852 25.619 1.00 55.34 86 VAL A CA 1
ATOM 665 C C . VAL A 1 86 ? -16.204 39.584 26.861 1.00 55.34 86 VAL A C 1
ATOM 667 O O . VAL A 1 86 ? -16.192 38.944 27.934 1.00 55.34 86 VAL A O 1
#

Radius of gyration: 17.72 Å; Cα contacts (8 Å, |Δi|>4): 114; chains: 1; bounding box: 29×50×42 Å

Nearest PDB structures (foldseek):
  8a8o-assembly1_C  TM=9.145E-01  e=8.428E-05  Methanothermococcus thermolithotrophicus DSM 2095
  5exd-assembly1_B  TM=8.611E-01  e=1.116E-04  Moorella thermoacetica ATCC 39073
  9bt4-assembly1_H  TM=8.791E-01  e=1.586E-04  Methanosarcina acetivorans C2A
  5exd-assembly1_E  TM=8.538E-01  e=1.586E-04  Moorella thermoacetica ATCC 39073
  1hfe-assembly1_L  TM=8.627E-01  e=3.031E-03  Nitratidesulfovibrio vulgaris str. Hildenborough

Secondary structure (DSSP, 8-state):
-EEEE-TTT-----HHHHT-TT--EEE-TTS-EEES-GGG-----HHHHT-TT--EEEE-HHHHHHHHHHHHHHHHHHHHHHHS--

Sequence (86 aa):
MSIEVNRGFCKGCGICVAFCPKGVLELDDQEKAVVKHPENCNACMLCELRCPDIAIEVKSEEQREAGRRQNTEDRIQETEKKQVTV

Mean predicted aligned error: 7.38 Å